Protein AF-A0A5D2FQT6-F1 (afdb_monomer)

Solvent-accessible surface area (backbone atoms only — not comparable to full-at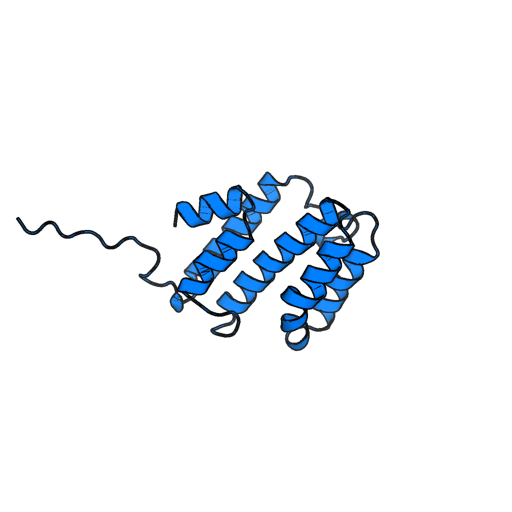om values): 7743 Å² total; per-residue (Å²): 88,67,70,58,53,53,30,48,68,72,63,40,53,68,58,47,50,56,61,48,55,77,59,48,52,54,84,76,40,74,43,40,36,51,50,52,49,52,49,48,47,53,54,30,53,54,25,51,74,68,70,35,56,70,58,23,50,51,38,43,63,74,63,48,49,79,50,32,85,81,38,54,67,62,42,48,58,60,56,53,42,74,77,42,95,50,53,47,76,41,81,92,38,49,81,68,75,50,72,67,59,50,32,52,54,49,48,55,52,47,51,51,38,47,73,70,27,75,73,46,59,88,66,56,59,78,80,79,80,78,81,86,127

Radius of gyration: 16.48 Å; Cα contacts (8 Å, |Δi|>4): 107; chains: 1; bounding box: 31×31×61 Å

pLDDT: mean 89.7, std 10.15, range [50.97, 98.06]

Mean predicted aligned error: 5.29 Å

Secondary structure (DSSP, 8-state):
-HHHHHHHHHT-HHHHHHHHHTT--TTS-HHHHHHHHHHHHHHHHHHHHTT-HHHHHHHIIIIIGGGGGT-HHHHHHHHHGGGSSSGGGSTTTTTTT-HHHHHHHHHHHHHHHHHH-GGGTTTSSPP------

Organism: Gossypium darwinii (NCBI:txid34276)

Structure (mmCIF, N/CA/C/O backbone):
data_AF-A0A5D2FQT6-F1
#
_entry.id   AF-A0A5D2FQT6-F1
#
loop_
_atom_site.group_PDB
_atom_site.id
_atom_site.type_symbol
_atom_site.label_atom_id
_atom_site.label_alt_id
_atom_site.label_comp_id
_atom_site.label_asym_id
_atom_site.label_entity_id
_atom_site.label_seq_id
_atom_site.pdbx_PDB_ins_code
_atom_site.Cartn_x
_atom_site.Cartn_y
_atom_site.Cartn_z
_atom_site.occupancy
_atom_site.B_iso_or_equiv
_atom_site.auth_seq_id
_atom_site.auth_comp_id
_atom_site.auth_asym_id
_atom_site.auth_atom_id
_atom_site.pdbx_PDB_model_num
ATOM 1 N N . MET A 1 1 ? 6.207 9.636 -16.674 1.00 78.94 1 MET A N 1
ATOM 2 C CA . MET A 1 1 ? 6.079 9.713 -15.194 1.00 78.94 1 MET A CA 1
ATOM 3 C C . MET A 1 1 ? 5.061 10.718 -14.661 1.00 78.94 1 MET A C 1
ATOM 5 O O . MET A 1 1 ? 4.394 10.353 -13.710 1.00 78.94 1 MET A O 1
ATOM 9 N N . LYS A 1 2 ? 4.881 11.921 -15.231 1.00 85.06 2 LYS A N 1
ATOM 10 C CA . LYS A 1 2 ? 3.972 12.955 -14.679 1.00 85.06 2 LYS A CA 1
ATOM 11 C C . LYS A 1 2 ? 2.578 12.441 -14.265 1.00 85.06 2 LYS A C 1
ATOM 13 O O . LYS A 1 2 ? 2.182 12.639 -13.129 1.00 85.06 2 LYS A O 1
ATOM 18 N N . HIS A 1 3 ? 1.906 11.680 -15.136 1.00 86.12 3 HIS A N 1
ATOM 19 C CA . HIS A 1 3 ? 0.599 11.085 -14.828 1.00 86.12 3 HIS A CA 1
ATOM 20 C C . HIS A 1 3 ? 0.605 10.240 -13.541 1.00 86.12 3 HIS A C 1
ATOM 22 O O . HIS A 1 3 ? -0.271 10.396 -12.700 1.00 86.12 3 HIS A O 1
ATOM 28 N N . PHE A 1 4 ? 1.612 9.382 -13.354 1.00 89.25 4 PHE A N 1
ATOM 29 C CA . PHE A 1 4 ? 1.760 8.582 -12.137 1.00 89.25 4 PHE A CA 1
ATOM 30 C C . PHE A 1 4 ? 1.907 9.465 -10.889 1.00 89.25 4 PHE A C 1
ATOM 32 O O . PHE A 1 4 ? 1.271 9.201 -9.871 1.00 89.25 4 PHE A O 1
ATOM 39 N N . GLU A 1 5 ? 2.713 10.527 -10.975 1.00 91.62 5 GLU A N 1
ATOM 40 C CA . GLU A 1 5 ? 2.907 11.466 -9.866 1.00 91.62 5 GLU A CA 1
ATOM 41 C C . GLU A 1 5 ? 1.591 12.167 -9.504 1.00 91.62 5 GLU A C 1
ATOM 43 O O . GLU A 1 5 ? 1.233 12.215 -8.327 1.00 91.62 5 GLU A O 1
ATOM 48 N N . ASP A 1 6 ? 0.827 12.609 -10.507 1.00 92.75 6 ASP A N 1
ATOM 49 C CA . ASP A 1 6 ? -0.479 13.247 -10.321 1.00 92.75 6 ASP A CA 1
ATOM 50 C C . ASP A 1 6 ? -1.479 12.301 -9.625 1.00 92.75 6 ASP A C 1
ATOM 52 O O . ASP A 1 6 ? -2.154 12.704 -8.676 1.00 92.75 6 ASP A O 1
ATOM 56 N N . GLN A 1 7 ? -1.529 11.019 -10.015 1.00 93.25 7 GLN A N 1
ATOM 57 C CA . GLN A 1 7 ? -2.411 10.024 -9.380 1.00 93.25 7 GLN A CA 1
ATOM 58 C C . GLN A 1 7 ? -2.020 9.730 -7.920 1.00 93.25 7 GLN A C 1
ATOM 60 O O . GLN A 1 7 ? -2.888 9.632 -7.044 1.00 93.25 7 GLN A O 1
ATOM 65 N N . VAL A 1 8 ? -0.718 9.638 -7.620 1.00 92.56 8 VAL A N 1
ATOM 66 C CA . VAL A 1 8 ? -0.223 9.473 -6.238 1.00 92.56 8 VAL A CA 1
ATOM 67 C C . VAL A 1 8 ? -0.587 10.693 -5.387 1.00 92.56 8 VAL A C 1
ATOM 69 O O . VAL A 1 8 ? -1.067 10.546 -4.259 1.00 92.56 8 VAL A O 1
ATOM 72 N N . GLN A 1 9 ? -0.424 11.899 -5.932 1.00 91.38 9 GLN A N 1
ATOM 73 C CA . GLN A 1 9 ? -0.767 13.149 -5.252 1.00 91.38 9 GLN A CA 1
ATOM 74 C C . GLN A 1 9 ? -2.274 13.326 -5.056 1.00 91.38 9 GLN A C 1
ATOM 76 O O . GLN A 1 9 ? -2.693 13.869 -4.030 1.00 91.38 9 GLN A O 1
ATOM 81 N N . ALA A 1 10 ? -3.102 12.817 -5.968 1.00 91.75 10 ALA A N 1
ATOM 82 C CA . ALA A 1 10 ? -4.554 12.750 -5.802 1.00 91.75 10 ALA A CA 1
ATOM 83 C C . ALA A 1 10 ? -4.971 11.695 -4.753 1.00 91.75 10 ALA A C 1
ATOM 85 O O . ALA A 1 10 ? -5.968 11.862 -4.039 1.00 91.75 10 ALA A O 1
ATOM 86 N N . GLY A 1 11 ? -4.146 10.663 -4.548 1.00 90.69 11 GLY A N 1
ATOM 87 C CA . GLY A 1 11 ? -4.436 9.530 -3.668 1.00 90.69 11 GLY A CA 1
ATOM 88 C C . GLY A 1 11 ? -5.388 8.515 -4.304 1.00 90.69 11 GLY A C 1
ATOM 89 O O . GLY A 1 11 ? -6.168 7.878 -3.575 1.00 90.69 11 GLY A O 1
ATOM 90 N N . GLU A 1 12 ? -5.317 8.393 -5.633 1.00 93.44 12 GLU A N 1
ATOM 91 C CA . GLU A 1 12 ? -6.051 7.446 -6.479 1.00 93.44 12 GLU A CA 1
ATOM 92 C C . GLU A 1 12 ? -5.288 6.119 -6.581 1.00 93.44 12 GLU A C 1
ATOM 94 O O . GLU A 1 12 ? -4.795 5.705 -7.627 1.00 93.44 12 GLU A O 1
ATOM 99 N N . TRP A 1 13 ? -5.149 5.443 -5.437 1.00 92.88 13 TRP A N 1
ATOM 100 C CA . TRP A 1 13 ? -4.300 4.254 -5.288 1.00 92.88 13 TRP A CA 1
ATOM 101 C C . TRP A 1 13 ? -4.676 3.083 -6.201 1.00 92.88 13 TRP A C 1
ATOM 103 O O . TRP A 1 13 ? -3.805 2.286 -6.549 1.00 92.88 13 TRP A O 1
ATOM 113 N N . ASP A 1 14 ? -5.947 2.973 -6.590 1.00 92.38 14 ASP A N 1
ATOM 114 C CA . ASP A 1 14 ? -6.398 1.943 -7.526 1.00 92.38 14 ASP A CA 1
ATOM 115 C C . ASP A 1 14 ? -5.880 2.209 -8.947 1.00 92.38 14 ASP A C 1
ATOM 117 O O . ASP A 1 14 ? -5.393 1.281 -9.595 1.00 92.38 14 ASP A O 1
ATOM 121 N N . GLU A 1 15 ? -5.866 3.470 -9.390 1.00 93.38 15 GLU A N 1
ATOM 122 C CA . GLU A 1 15 ? -5.284 3.849 -10.682 1.00 93.38 15 GLU A CA 1
ATOM 123 C C . GLU A 1 15 ? -3.760 3.717 -10.666 1.00 93.38 15 GLU A C 1
ATOM 125 O O . GLU A 1 15 ? -3.178 3.153 -11.589 1.00 93.38 15 GLU A O 1
ATOM 130 N N . VAL A 1 16 ? -3.109 4.141 -9.576 1.00 93.50 16 VAL A N 1
ATOM 131 C CA . VAL A 1 16 ? -1.660 3.962 -9.384 1.00 93.50 16 VAL A CA 1
ATOM 132 C C . VAL A 1 16 ? -1.280 2.481 -9.491 1.00 93.50 16 VAL A C 1
ATOM 134 O O . VAL A 1 16 ? -0.342 2.129 -10.209 1.00 93.50 16 VAL A O 1
ATOM 137 N N . LYS A 1 17 ? -2.026 1.596 -8.814 1.00 93.56 17 LYS A N 1
ATOM 138 C CA . LYS A 1 17 ? -1.833 0.140 -8.894 1.00 93.56 17 LYS A CA 1
ATOM 139 C C . LYS A 1 17 ? -2.038 -0.359 -10.327 1.00 93.56 17 LYS A C 1
ATOM 141 O O . LYS A 1 17 ? -1.189 -1.096 -10.821 1.00 93.56 17 LYS A O 1
ATOM 146 N N . ARG A 1 18 ? -3.128 0.047 -10.991 1.00 93.00 18 ARG A N 1
ATOM 147 C CA . ARG A 1 18 ? -3.455 -0.364 -12.366 1.00 93.00 18 ARG A CA 1
ATOM 148 C C . ARG A 1 18 ? -2.363 0.032 -13.356 1.00 93.00 18 ARG A C 1
ATOM 150 O O . ARG A 1 18 ? -1.926 -0.811 -14.134 1.00 93.00 18 ARG A O 1
ATOM 157 N N . TYR A 1 19 ? -1.889 1.273 -13.280 1.00 91.69 19 TYR A N 1
ATOM 158 C CA . TYR A 1 19 ? -0.805 1.783 -14.114 1.00 91.69 19 TYR A CA 1
ATOM 159 C C . TYR A 1 19 ? 0.470 0.945 -13.947 1.00 91.69 19 TYR A C 1
ATOM 161 O O . TYR A 1 19 ? 1.055 0.501 -14.932 1.00 91.69 19 TYR A O 1
ATOM 169 N N . LEU A 1 20 ? 0.879 0.665 -12.704 1.00 92.25 20 LEU A N 1
ATOM 170 C CA . LEU A 1 20 ? 2.096 -0.106 -12.425 1.00 92.25 20 LEU A CA 1
ATOM 171 C C . LEU A 1 20 ? 1.997 -1.582 -12.837 1.00 92.25 20 LEU A C 1
ATOM 173 O O . LEU A 1 20 ? 3.003 -2.153 -13.257 1.00 92.25 20 LEU A O 1
ATOM 177 N N . CYS A 1 21 ? 0.803 -2.184 -12.784 1.00 91.88 21 CYS A N 1
ATOM 178 C CA . CYS A 1 21 ? 0.572 -3.550 -13.267 1.00 91.88 21 CYS A CA 1
ATOM 179 C C . CYS A 1 21 ? 0.866 -3.729 -14.766 1.00 91.88 21 CYS A C 1
ATOM 181 O O . CYS A 1 21 ? 1.104 -4.854 -15.196 1.00 91.88 21 CYS A O 1
ATOM 183 N N . GLY A 1 22 ? 0.889 -2.649 -15.556 1.00 91.19 22 GLY A N 1
ATOM 184 C CA . GLY A 1 22 ? 1.315 -2.700 -16.958 1.00 91.19 22 GLY A CA 1
ATOM 185 C C . GLY A 1 22 ? 2.817 -2.952 -17.148 1.00 91.19 22 GLY A C 1
ATOM 186 O O . GLY A 1 22 ? 3.239 -3.328 -18.238 1.00 91.19 22 GLY A O 1
ATOM 187 N N . PHE A 1 23 ? 3.629 -2.763 -16.102 1.00 91.12 23 PHE A N 1
ATOM 188 C CA . PHE A 1 23 ? 5.090 -2.865 -16.174 1.00 91.12 23 PHE A CA 1
ATOM 189 C C . PHE A 1 23 ? 5.656 -4.031 -15.363 1.00 91.12 23 PHE A C 1
ATOM 191 O O . PHE A 1 23 ? 6.710 -4.556 -15.723 1.00 91.12 23 PHE A O 1
ATOM 198 N N . THR A 1 24 ? 5.000 -4.393 -14.257 1.00 94.56 24 THR A N 1
ATOM 199 C CA . THR A 1 24 ? 5.489 -5.399 -13.309 1.00 94.56 24 THR A CA 1
ATOM 200 C C . THR A 1 24 ? 4.353 -6.033 -12.498 1.00 94.56 24 THR A C 1
ATOM 202 O O . THR A 1 24 ? 3.316 -5.407 -12.255 1.00 94.56 24 THR A O 1
ATOM 205 N N . LYS A 1 25 ? 4.558 -7.265 -12.037 1.00 95.06 25 LYS A N 1
ATOM 206 C CA . LYS A 1 25 ? 3.708 -7.996 -11.084 1.00 95.06 25 LYS A CA 1
ATOM 207 C C . LYS A 1 25 ? 4.281 -7.911 -9.671 1.00 95.06 25 LYS A C 1
ATOM 209 O O . LYS A 1 25 ? 5.401 -7.453 -9.461 1.00 95.06 25 LYS A O 1
ATOM 214 N N . VAL A 1 26 ? 3.498 -8.325 -8.673 1.00 93.50 26 VAL A N 1
ATOM 215 C CA . VAL A 1 26 ? 3.902 -8.201 -7.261 1.00 93.50 26 VAL A CA 1
ATOM 216 C C . VAL A 1 26 ? 5.148 -9.029 -6.972 1.00 93.50 26 VAL A C 1
ATOM 218 O O . VAL A 1 26 ? 6.039 -8.560 -6.281 1.00 93.50 26 VAL A O 1
ATOM 221 N N . GLU A 1 27 ? 5.213 -10.222 -7.537 1.00 92.88 27 GLU A N 1
ATOM 222 C CA . GLU A 1 27 ? 6.221 -11.248 -7.298 1.00 92.88 27 GLU A CA 1
ATOM 223 C C . GLU A 1 27 ? 7.456 -11.151 -8.206 1.00 92.88 27 GLU A C 1
ATOM 225 O O . GLU A 1 27 ? 8.410 -11.896 -8.003 1.00 92.88 27 GLU A O 1
ATOM 230 N N . ASP A 1 28 ? 7.475 -10.229 -9.174 1.00 94.75 28 ASP A N 1
ATOM 231 C CA . ASP A 1 28 ? 8.530 -10.183 -10.193 1.00 94.75 28 ASP A CA 1
ATOM 232 C C . ASP A 1 28 ? 9.921 -9.879 -9.609 1.00 94.75 28 ASP A C 1
ATOM 234 O O . ASP A 1 28 ? 10.926 -10.385 -10.103 1.00 94.75 28 ASP A O 1
ATOM 238 N N . ASN A 1 29 ? 10.005 -9.015 -8.589 1.00 93.81 29 ASN A N 1
ATOM 239 C CA . ASN A 1 29 ? 11.249 -8.721 -7.868 1.00 93.81 29 ASN A CA 1
ATOM 240 C C . ASN A 1 29 ? 10.980 -7.974 -6.544 1.00 93.81 29 ASN A C 1
ATOM 242 O O . ASN A 1 29 ? 9.897 -7.409 -6.371 1.00 93.81 29 ASN A O 1
ATOM 246 N N . PRO A 1 30 ? 11.968 -7.885 -5.627 1.00 94.00 30 PRO A N 1
ATOM 247 C CA . PRO A 1 30 ? 11.784 -7.236 -4.327 1.00 94.00 30 PRO A CA 1
ATOM 248 C C . PRO A 1 30 ? 11.325 -5.771 -4.391 1.00 94.00 30 PRO A C 1
ATOM 250 O O . PRO A 1 30 ? 10.538 -5.342 -3.543 1.00 94.00 30 PRO A O 1
ATOM 253 N N . CYS A 1 31 ? 11.770 -4.998 -5.391 1.00 94.06 31 CYS A N 1
ATOM 254 C CA . CYS A 1 31 ? 11.307 -3.621 -5.574 1.00 94.06 31 CYS A CA 1
ATOM 255 C C . CYS A 1 31 ? 9.818 -3.598 -5.939 1.00 94.06 31 CYS A C 1
ATOM 257 O O . CYS A 1 31 ? 9.066 -2.832 -5.341 1.00 94.06 31 CYS A O 1
ATOM 259 N N . SER A 1 32 ? 9.374 -4.457 -6.861 1.00 94.75 32 SER A N 1
ATOM 260 C CA . SER A 1 32 ? 7.957 -4.611 -7.221 1.00 94.75 32 SER A CA 1
ATOM 261 C C . SER A 1 32 ? 7.111 -5.016 -6.015 1.00 94.75 32 SER A C 1
ATOM 263 O O . SER A 1 32 ? 6.107 -4.358 -5.728 1.00 94.75 32 SER A O 1
ATOM 265 N N .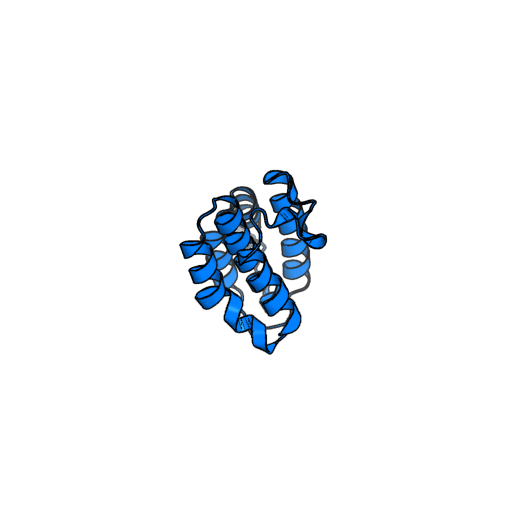 THR A 1 33 ? 7.556 -6.017 -5.248 1.00 95.06 33 THR A N 1
ATOM 266 C CA . THR A 1 33 ? 6.889 -6.451 -4.013 1.00 95.06 33 THR A CA 1
ATOM 267 C C . THR A 1 33 ? 6.685 -5.272 -3.068 1.00 95.06 33 THR A C 1
ATOM 269 O O . THR A 1 33 ? 5.573 -5.047 -2.583 1.00 95.06 33 THR A O 1
ATOM 272 N N . LYS A 1 34 ? 7.742 -4.480 -2.843 1.00 95.12 34 LYS A N 1
ATOM 273 C CA . LYS A 1 34 ? 7.690 -3.332 -1.937 1.00 95.12 34 LYS A CA 1
ATOM 274 C C . LYS A 1 34 ? 6.801 -2.200 -2.464 1.00 95.12 34 LYS A C 1
ATOM 276 O O . LYS A 1 34 ? 6.018 -1.654 -1.693 1.00 95.12 34 LYS A O 1
ATOM 281 N N . ILE A 1 35 ? 6.838 -1.903 -3.764 1.00 95.31 35 ILE A N 1
ATOM 282 C CA . ILE A 1 35 ? 5.955 -0.911 -4.405 1.00 95.31 35 ILE A CA 1
ATOM 283 C C . ILE A 1 35 ? 4.481 -1.247 -4.144 1.00 95.31 35 ILE A C 1
ATOM 285 O O . ILE A 1 35 ? 3.721 -0.407 -3.655 1.00 95.31 35 ILE A O 1
ATOM 289 N N . PHE A 1 36 ? 4.061 -2.481 -4.444 1.00 96.31 36 PHE A N 1
ATOM 290 C CA . PHE A 1 36 ? 2.661 -2.873 -4.277 1.00 96.31 36 PHE A CA 1
ATOM 291 C C . PHE A 1 36 ? 2.248 -2.975 -2.813 1.00 96.31 36 PHE A C 1
ATOM 293 O O . PHE A 1 36 ? 1.101 -2.654 -2.491 1.00 96.31 36 PHE A O 1
ATOM 300 N N . PHE A 1 37 ? 3.158 -3.400 -1.938 1.00 95.75 37 PHE A N 1
ATOM 301 C CA . PHE A 1 37 ? 2.921 -3.400 -0.502 1.00 95.75 37 PHE A CA 1
ATOM 302 C C . PHE A 1 37 ? 2.601 -1.991 0.007 1.00 95.75 37 PHE A C 1
ATOM 304 O O . PHE A 1 37 ? 1.543 -1.787 0.606 1.00 95.75 37 PHE A O 1
ATOM 311 N N . GLU A 1 38 ? 3.452 -1.007 -0.295 1.00 94.81 38 GLU A N 1
ATOM 312 C CA . GLU A 1 38 ? 3.258 0.360 0.189 1.00 94.81 38 GLU A CA 1
ATOM 313 C C . GLU A 1 38 ? 1.958 0.975 -0.363 1.00 94.81 38 GLU A C 1
ATOM 315 O O . GLU A 1 38 ? 1.196 1.589 0.385 1.00 94.81 38 GLU A O 1
ATOM 320 N N . ILE A 1 39 ? 1.619 0.762 -1.642 1.00 95.50 39 ILE A N 1
ATOM 321 C CA . ILE A 1 39 ? 0.360 1.277 -2.227 1.00 95.50 39 ILE A CA 1
ATOM 322 C C . ILE A 1 39 ? -0.866 0.696 -1.510 1.00 95.50 39 ILE A C 1
ATOM 324 O O . ILE A 1 39 ? -1.796 1.424 -1.143 1.00 95.50 39 ILE A O 1
ATOM 328 N N . ARG A 1 40 ? -0.877 -0.620 -1.273 1.00 96.69 40 ARG A N 1
ATOM 329 C CA . ARG A 1 40 ? -1.982 -1.301 -0.578 1.00 96.69 40 ARG A CA 1
ATOM 330 C C . ARG A 1 40 ? -2.068 -0.863 0.886 1.00 96.69 40 ARG A C 1
ATOM 332 O O . ARG A 1 40 ? -3.171 -0.663 1.397 1.00 96.69 40 ARG A O 1
ATOM 339 N N . LYS A 1 41 ? -0.925 -0.620 1.533 1.00 95.25 41 LYS A N 1
ATOM 340 C CA . LYS A 1 41 ? -0.844 -0.056 2.886 1.00 95.25 41 LYS A CA 1
ATOM 341 C C . LYS A 1 41 ? -1.439 1.351 2.945 1.00 95.25 41 LYS A C 1
ATOM 343 O O . LYS A 1 41 ? -2.239 1.619 3.835 1.00 95.25 41 LYS A O 1
ATOM 348 N N . GLN A 1 42 ? -1.158 2.229 1.980 1.00 94.00 42 GLN A N 1
ATOM 349 C CA . GLN A 1 42 ? -1.780 3.562 1.925 1.00 94.00 42 GLN A CA 1
ATOM 350 C C . GLN A 1 42 ? -3.305 3.492 1.765 1.00 94.00 42 GLN A C 1
ATOM 352 O O . GLN A 1 42 ? -4.039 4.248 2.410 1.00 94.00 42 GLN A O 1
ATOM 357 N N . LYS A 1 43 ? -3.810 2.555 0.952 1.00 94.50 43 LYS A N 1
ATOM 358 C CA . LYS A 1 43 ? -5.255 2.311 0.811 1.00 94.50 43 LYS A CA 1
ATOM 359 C C . LYS A 1 43 ? -5.883 1.866 2.139 1.00 94.50 43 LYS A C 1
ATOM 361 O O . LYS A 1 43 ? -6.925 2.394 2.528 1.00 94.50 43 LYS A O 1
ATOM 366 N N . TYR A 1 44 ? -5.219 0.961 2.855 1.00 96.44 44 TYR A N 1
ATOM 367 C CA . TYR A 1 44 ? -5.622 0.500 4.185 1.00 96.44 44 TYR A CA 1
ATOM 368 C C . TYR A 1 44 ? -5.632 1.633 5.225 1.00 96.44 44 TYR A C 1
ATOM 370 O O . TYR A 1 44 ? -6.647 1.854 5.884 1.00 96.44 44 TYR A O 1
ATOM 378 N N . LEU A 1 45 ? -4.560 2.429 5.313 1.00 94.00 45 LEU A N 1
ATOM 379 C CA . LEU A 1 45 ? -4.485 3.579 6.224 1.00 94.00 45 LEU A CA 1
ATOM 380 C C . LEU A 1 45 ? -5.541 4.649 5.896 1.00 94.00 45 LEU A C 1
ATOM 382 O O . LEU A 1 45 ? -6.099 5.265 6.803 1.00 94.00 45 LEU A O 1
ATOM 386 N N . LYS A 1 46 ? -5.874 4.852 4.612 1.00 92.44 46 LYS A N 1
ATOM 387 C CA . LYS A 1 46 ? -6.969 5.743 4.181 1.00 92.44 46 LYS A CA 1
ATOM 388 C C . LYS A 1 46 ? -8.331 5.247 4.684 1.00 92.44 46 LYS A C 1
ATOM 390 O O . LYS A 1 46 ? -9.141 6.083 5.083 1.00 92.44 46 LYS A O 1
ATOM 395 N N . ALA A 1 47 ? -8.575 3.934 4.691 1.00 95.12 47 ALA A N 1
ATOM 396 C CA . ALA A 1 47 ? -9.795 3.342 5.250 1.00 95.12 47 ALA A CA 1
ATOM 397 C C . ALA A 1 47 ? -9.852 3.502 6.778 1.00 95.12 47 ALA A C 1
ATOM 399 O O . ALA A 1 47 ? -10.843 4.017 7.296 1.00 95.12 47 ALA A O 1
ATOM 400 N N . LEU A 1 48 ? -8.754 3.203 7.486 1.00 94.75 48 LEU A N 1
ATOM 401 C CA . LEU A 1 48 ? -8.650 3.438 8.933 1.00 94.75 48 LEU A CA 1
ATOM 402 C C . LEU A 1 48 ? -8.878 4.911 9.299 1.00 94.75 48 LEU A C 1
ATOM 404 O O . LEU A 1 48 ? -9.625 5.210 10.225 1.00 94.75 48 LEU A O 1
ATOM 408 N N . ASN A 1 49 ? -8.300 5.850 8.542 1.00 92.06 49 ASN A N 1
ATOM 409 C CA . ASN A 1 49 ? -8.488 7.286 8.773 1.00 92.06 49 ASN A CA 1
ATOM 410 C C . ASN A 1 49 ? -9.935 7.750 8.545 1.00 92.06 49 ASN A C 1
ATOM 412 O O . ASN A 1 49 ? -10.332 8.785 9.070 1.00 92.06 49 ASN A O 1
ATOM 416 N N . ARG A 1 50 ? -10.705 7.043 7.712 1.00 92.94 50 ARG A N 1
ATOM 417 C CA . ARG A 1 50 ? -12.138 7.300 7.491 1.00 92.94 50 ARG A CA 1
ATOM 418 C C . ARG A 1 50 ? -13.026 6.576 8.507 1.00 92.94 50 ARG A C 1
ATOM 420 O O . ARG A 1 50 ? -14.238 6.665 8.388 1.00 92.94 50 ARG A O 1
ATOM 427 N N . GLN A 1 51 ? -12.423 5.864 9.464 1.00 93.81 51 GLN A N 1
ATOM 428 C CA . GLN A 1 51 ? -13.098 4.974 10.411 1.00 93.81 51 GLN A CA 1
ATOM 429 C C . GLN A 1 51 ? -13.919 3.861 9.734 1.00 93.81 51 GLN A C 1
ATOM 431 O O . GLN A 1 51 ? -14.749 3.214 10.365 1.00 93.81 51 GLN A O 1
ATOM 436 N N . ASP A 1 52 ? -13.632 3.570 8.463 1.00 96.69 52 ASP A N 1
ATOM 437 C CA . ASP A 1 52 ? -14.274 2.501 7.705 1.00 96.69 52 ASP A CA 1
ATOM 438 C C . ASP A 1 52 ? -13.546 1.176 7.975 1.00 96.69 52 ASP A C 1
ATOM 440 O O . ASP A 1 52 ? -12.674 0.726 7.221 1.00 96.69 52 ASP A O 1
ATOM 444 N N . ARG A 1 53 ? -13.863 0.577 9.128 1.00 95.50 53 ARG A N 1
ATOM 445 C CA . ARG A 1 53 ? -13.237 -0.668 9.601 1.00 95.50 53 ARG A CA 1
ATOM 446 C C . ARG A 1 53 ? -13.550 -1.847 8.686 1.00 95.50 53 ARG A C 1
ATOM 448 O O . ARG A 1 53 ? -12.665 -2.664 8.449 1.00 95.50 53 ARG A O 1
ATOM 455 N N . ALA A 1 54 ? -14.765 -1.915 8.142 1.00 97.50 54 ALA A N 1
ATOM 456 C CA . ALA A 1 54 ? -15.161 -2.972 7.216 1.00 97.50 54 ALA A CA 1
ATOM 457 C C . ALA A 1 54 ? -14.277 -2.950 5.962 1.00 97.50 54 ALA A C 1
ATOM 459 O O . ALA A 1 54 ? -13.699 -3.976 5.590 1.00 97.50 54 ALA A O 1
ATOM 460 N N . LYS A 1 55 ? -14.070 -1.766 5.371 1.00 97.50 55 LYS A N 1
ATOM 461 C CA . LYS A 1 55 ? -13.160 -1.611 4.234 1.00 97.50 55 LYS A CA 1
ATOM 462 C C . LYS A 1 55 ? -11.708 -1.887 4.605 1.00 97.50 55 LYS A C 1
ATOM 464 O O . LYS A 1 55 ? -10.985 -2.495 3.817 1.00 97.50 55 LYS A O 1
ATOM 469 N N . ALA A 1 56 ? -11.269 -1.468 5.791 1.00 97.75 56 ALA A N 1
ATOM 470 C CA . ALA A 1 56 ? -9.914 -1.735 6.264 1.00 97.75 56 ALA A CA 1
ATOM 471 C C . ALA A 1 56 ? -9.644 -3.246 6.402 1.00 97.75 56 ALA A C 1
ATOM 473 O O . ALA A 1 56 ? -8.616 -3.721 5.921 1.00 97.75 56 ALA A O 1
ATOM 474 N N . VAL A 1 57 ? -10.580 -4.011 6.976 1.00 98.06 57 VAL A N 1
ATOM 475 C CA . VAL A 1 57 ? -10.496 -5.481 7.064 1.00 98.06 57 VAL A CA 1
ATOM 476 C C . VAL A 1 57 ? -10.508 -6.115 5.676 1.00 98.06 57 VAL A C 1
ATOM 478 O O . VAL A 1 57 ? -9.695 -6.998 5.402 1.00 98.06 57 VAL A O 1
ATOM 481 N N . GLU A 1 58 ? -11.374 -5.645 4.773 1.00 98.06 58 GLU A N 1
ATOM 482 C CA . GLU A 1 58 ? -11.411 -6.134 3.393 1.00 98.06 58 GLU A CA 1
ATOM 483 C C . GLU A 1 58 ? -10.043 -5.975 2.707 1.00 98.06 58 GLU A C 1
ATOM 485 O O . GLU A 1 58 ? -9.524 -6.937 2.139 1.00 98.06 58 GLU A O 1
ATOM 490 N N . ILE A 1 59 ? -9.435 -4.787 2.794 1.00 97.88 59 ILE A N 1
ATOM 491 C CA . ILE A 1 59 ? -8.109 -4.510 2.221 1.00 97.88 59 ILE A CA 1
ATOM 492 C C . ILE A 1 59 ? -7.042 -5.367 2.911 1.00 97.88 59 ILE A C 1
ATOM 494 O O . ILE A 1 59 ? -6.188 -5.948 2.241 1.00 97.88 59 ILE A O 1
ATOM 498 N N . LEU A 1 60 ?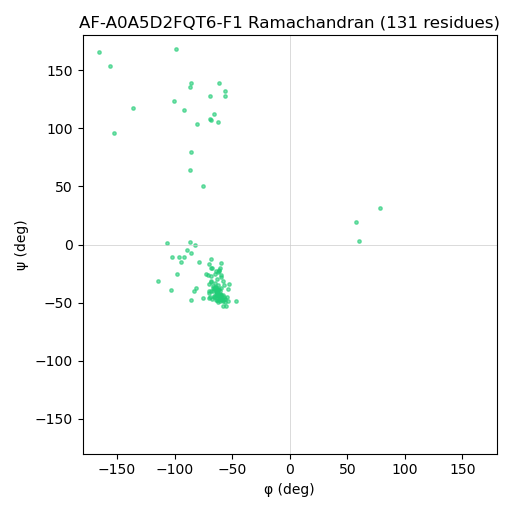 -7.087 -5.501 4.238 1.00 97.81 60 LEU A N 1
ATOM 499 C CA . LEU A 1 60 ? -6.125 -6.317 4.977 1.00 97.81 60 LEU A CA 1
ATOM 500 C C . LEU A 1 60 ? -6.125 -7.773 4.481 1.00 97.81 60 LEU A C 1
ATOM 502 O O . LEU A 1 60 ? -5.065 -8.336 4.205 1.00 97.81 60 LEU A O 1
ATOM 506 N N . VAL A 1 61 ? -7.310 -8.365 4.317 1.00 97.31 61 VAL A N 1
ATOM 507 C CA . VAL A 1 61 ? -7.466 -9.768 3.909 1.00 97.31 61 VAL A CA 1
ATOM 508 C C . VAL A 1 61 ? -7.185 -9.970 2.421 1.00 97.31 61 VAL A C 1
ATOM 510 O O . VAL A 1 61 ? -6.480 -10.917 2.070 1.00 97.31 61 VAL A O 1
ATOM 513 N N . LYS A 1 62 ? -7.723 -9.113 1.546 1.00 96.88 62 LYS A N 1
ATOM 514 C CA . LYS A 1 62 ? -7.628 -9.293 0.088 1.00 96.88 62 LYS A CA 1
ATOM 515 C C . LYS A 1 62 ? -6.313 -8.784 -0.494 1.00 96.88 62 LYS A C 1
ATOM 517 O O . LYS A 1 62 ? -5.757 -9.413 -1.387 1.00 96.88 62 LYS A O 1
ATOM 522 N N . ASP A 1 63 ? -5.819 -7.651 -0.002 1.00 95.81 63 ASP A N 1
ATOM 523 C CA . ASP A 1 63 ? -4.673 -6.964 -0.596 1.00 95.81 63 ASP A CA 1
ATOM 524 C C . ASP A 1 63 ? -3.377 -7.189 0.199 1.00 95.81 63 ASP A C 1
ATOM 526 O O . ASP A 1 63 ? -2.320 -7.351 -0.414 1.00 95.81 63 ASP A O 1
ATOM 530 N N . LEU A 1 64 ? -3.411 -7.213 1.535 1.00 96.88 64 LEU A N 1
ATOM 531 C CA . LEU A 1 64 ? -2.184 -7.245 2.351 1.00 96.88 64 LEU A CA 1
ATOM 532 C C . LEU A 1 64 ? -1.775 -8.645 2.835 1.00 96.88 64 LEU A C 1
ATOM 534 O O . LEU A 1 64 ? -0.587 -8.887 3.048 1.00 96.88 64 LEU A O 1
ATOM 538 N N . LYS A 1 65 ? -2.712 -9.590 2.963 1.00 96.50 65 LYS A N 1
ATOM 539 C CA . LYS A 1 65 ? -2.438 -10.947 3.476 1.00 96.50 65 LYS A CA 1
ATOM 540 C C . LYS A 1 65 ? -1.377 -11.707 2.677 1.00 96.50 65 LYS A C 1
ATOM 542 O O . LYS A 1 65 ? -0.632 -12.492 3.254 1.00 96.50 65 LYS A O 1
ATOM 547 N N . VAL A 1 66 ? -1.270 -11.450 1.373 1.00 94.44 66 VAL A N 1
ATOM 548 C CA . VAL A 1 66 ? -0.260 -12.080 0.505 1.00 94.44 66 VAL A CA 1
ATOM 549 C C . VAL A 1 66 ? 1.181 -11.799 0.959 1.00 94.44 66 VAL A C 1
ATOM 551 O O . VAL A 1 66 ? 2.059 -12.622 0.732 1.00 94.44 66 VAL A O 1
ATOM 554 N N . PHE A 1 67 ? 1.430 -10.688 1.662 1.00 93.75 67 PHE A N 1
ATOM 555 C CA . PHE A 1 67 ? 2.763 -10.330 2.161 1.00 93.75 67 PHE A CA 1
ATOM 556 C C . PHE A 1 67 ? 3.097 -10.966 3.520 1.00 93.75 67 PHE A C 1
ATOM 558 O O . PHE A 1 67 ? 4.238 -10.883 3.972 1.00 93.75 67 PHE A O 1
ATOM 565 N N . ALA A 1 68 ? 2.135 -11.625 4.176 1.00 94.06 68 ALA A N 1
ATOM 566 C CA . ALA A 1 68 ? 2.334 -12.215 5.498 1.00 94.06 68 ALA A CA 1
ATOM 567 C C . ALA A 1 68 ? 3.396 -13.328 5.507 1.00 94.06 68 ALA A C 1
ATOM 569 O O . ALA A 1 68 ? 4.073 -13.517 6.514 1.00 94.06 68 ALA A O 1
ATOM 570 N N . SER A 1 69 ? 3.570 -14.053 4.396 1.00 92.25 69 SER A N 1
ATOM 571 C CA . SER A 1 69 ? 4.618 -15.074 4.261 1.00 92.25 69 SER A CA 1
ATOM 572 C C . SER A 1 69 ? 6.029 -14.481 4.216 1.00 92.25 69 SER A C 1
ATOM 574 O O . SER A 1 69 ? 6.970 -15.151 4.630 1.00 92.25 69 SER A O 1
ATOM 576 N N . LEU A 1 70 ? 6.172 -13.232 3.761 1.00 91.25 70 LEU A N 1
ATOM 577 C CA . LEU A 1 70 ? 7.458 -12.540 3.653 1.00 91.25 70 LEU A CA 1
ATOM 578 C C . LEU A 1 70 ? 7.899 -11.947 4.991 1.00 91.25 70 LEU A C 1
ATOM 580 O O . LEU A 1 70 ? 9.083 -11.955 5.312 1.00 91.25 70 LEU A O 1
ATOM 584 N N . ASN A 1 71 ? 6.952 -11.421 5.773 1.00 92.00 71 ASN A N 1
ATOM 585 C CA . ASN A 1 71 ? 7.220 -10.914 7.114 1.00 92.00 71 ASN A CA 1
ATOM 586 C C . ASN A 1 71 ? 5.969 -11.011 7.999 1.00 92.00 71 ASN A C 1
ATOM 588 O O . ASN A 1 71 ? 5.102 -10.132 7.995 1.00 92.00 71 ASN A O 1
ATOM 592 N N . LYS A 1 72 ? 5.892 -12.096 8.777 1.00 94.19 72 LYS A N 1
ATOM 593 C CA . LYS A 1 72 ? 4.758 -12.374 9.668 1.00 94.19 72 LYS A CA 1
ATOM 594 C C . LYS A 1 72 ? 4.596 -11.314 10.756 1.00 94.19 72 LYS A C 1
ATOM 596 O O . LYS A 1 72 ? 3.465 -10.939 11.054 1.00 94.19 72 LYS A O 1
ATOM 601 N N . GLU A 1 73 ? 5.701 -10.822 11.318 1.00 94.62 73 GLU A N 1
ATOM 602 C CA . GLU A 1 73 ? 5.647 -9.837 12.402 1.00 94.62 73 GLU A CA 1
ATOM 603 C C . GLU A 1 73 ? 5.146 -8.488 11.886 1.00 94.62 73 GLU A C 1
ATOM 605 O O . GLU A 1 73 ? 4.202 -7.933 12.436 1.00 94.62 73 GLU A O 1
ATOM 610 N N . HIS A 1 74 ? 5.654 -8.023 10.743 1.00 92.75 74 HIS A N 1
ATOM 611 C CA . HIS A 1 74 ? 5.161 -6.791 10.124 1.00 92.75 74 HIS A CA 1
ATOM 612 C C . HIS A 1 74 ? 3.667 -6.889 9.772 1.00 92.75 74 HIS A C 1
ATOM 614 O O . HIS A 1 74 ? 2.903 -5.942 9.961 1.00 92.75 74 HIS A O 1
ATOM 620 N N . PHE A 1 75 ? 3.207 -8.043 9.276 1.00 95.25 75 PHE A N 1
ATOM 621 C CA . PHE A 1 75 ? 1.782 -8.238 9.000 1.00 95.25 75 PHE A CA 1
ATOM 622 C C . PHE A 1 75 ? 0.930 -8.204 10.280 1.00 95.25 75 PHE A C 1
ATOM 624 O O . PHE A 1 75 ? -0.172 -7.644 10.280 1.00 95.25 75 PHE A O 1
ATOM 631 N N . LYS A 1 76 ? 1.445 -8.748 11.387 1.00 96.00 76 LYS A N 1
ATOM 632 C CA . LYS A 1 76 ? 0.807 -8.675 12.705 1.00 96.00 76 LYS A CA 1
ATOM 633 C C . LYS A 1 76 ? 0.733 -7.233 13.211 1.00 96.00 76 LYS A C 1
ATOM 635 O O . LYS A 1 76 ? -0.345 -6.815 13.628 1.00 96.00 76 LYS A O 1
ATOM 640 N N . GLU A 1 77 ? 1.810 -6.457 13.092 1.00 95.44 77 GLU A N 1
ATOM 641 C CA . GLU A 1 77 ? 1.830 -5.027 13.437 1.00 95.44 77 GLU A CA 1
ATOM 642 C C . GLU A 1 77 ? 0.775 -4.239 12.645 1.00 95.44 77 GLU A C 1
ATOM 644 O O . GLU A 1 77 ? 0.012 -3.461 13.219 1.00 95.44 77 GLU A O 1
ATOM 649 N N . ILE A 1 78 ? 0.663 -4.477 11.332 1.00 95.56 78 ILE A N 1
ATOM 650 C CA . ILE A 1 78 ? -0.366 -3.842 10.491 1.00 95.56 78 ILE A CA 1
ATOM 651 C C . ILE A 1 78 ? -1.775 -4.243 10.932 1.00 95.56 78 ILE A C 1
ATOM 653 O O . ILE A 1 78 ? -2.672 -3.396 10.966 1.00 95.56 78 ILE A O 1
ATOM 657 N N . THR A 1 79 ? -1.977 -5.516 11.274 1.00 96.94 79 THR A N 1
ATOM 658 C CA . THR A 1 79 ? -3.267 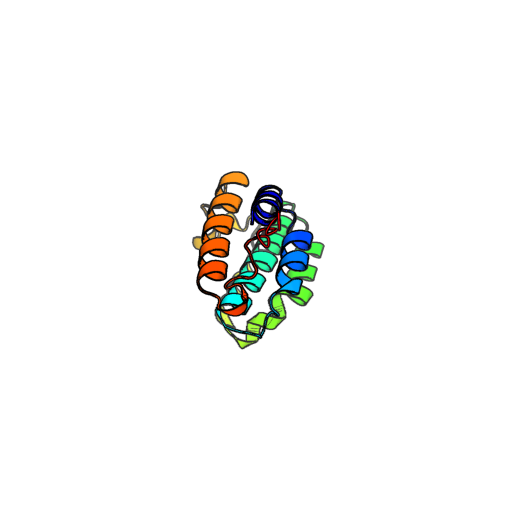-6.033 11.747 1.00 96.94 79 THR A CA 1
ATOM 659 C C . THR A 1 79 ? -3.674 -5.377 13.066 1.00 96.94 79 THR A C 1
ATOM 661 O O . THR A 1 79 ? -4.829 -4.989 13.222 1.00 96.94 79 THR A O 1
ATOM 664 N N . GLN A 1 80 ? -2.731 -5.169 13.989 1.00 96.88 80 GLN A N 1
ATOM 665 C CA . GLN A 1 80 ? -2.976 -4.495 15.270 1.00 96.88 80 GLN A CA 1
ATOM 666 C C . GLN A 1 80 ? -3.451 -3.044 15.106 1.00 96.88 80 GLN A C 1
ATOM 668 O O . GLN A 1 80 ? -4.132 -2.522 15.982 1.00 96.88 80 GLN A O 1
ATOM 673 N N . LEU A 1 81 ? -3.192 -2.388 13.969 1.00 96.88 81 LEU A N 1
ATOM 674 C CA . LEU A 1 81 ? -3.735 -1.047 13.715 1.00 96.88 81 LEU A CA 1
ATOM 675 C C . LEU A 1 81 ? -5.276 -1.024 13.700 1.00 96.88 81 LEU A C 1
ATOM 677 O O . LEU A 1 81 ? -5.865 0.022 13.974 1.00 96.88 81 LEU A O 1
ATOM 681 N N . LEU A 1 82 ? -5.938 -2.161 13.441 1.00 96.06 82 LEU A N 1
ATOM 682 C CA . LEU A 1 82 ? -7.398 -2.291 13.535 1.00 96.06 82 LEU A CA 1
ATOM 683 C C . LEU A 1 82 ? -7.933 -2.177 14.963 1.00 96.06 82 LEU A C 1
ATOM 685 O O . LEU A 1 82 ? -9.123 -1.908 15.111 1.00 96.06 82 LEU A O 1
ATOM 689 N N . THR A 1 83 ? -7.110 -2.382 15.990 1.00 95.38 83 THR A N 1
ATOM 690 C CA . THR A 1 83 ? -7.557 -2.323 17.391 1.00 95.38 83 THR A CA 1
ATOM 691 C C . THR A 1 83 ? -7.388 -0.933 17.999 1.00 95.38 83 THR A C 1
ATOM 693 O O . THR A 1 83 ? -7.884 -0.685 19.089 1.00 95.38 83 THR A O 1
ATOM 696 N N . LEU A 1 84 ? -6.677 -0.031 17.317 1.00 95.12 84 LEU A N 1
ATOM 697 C CA . LEU A 1 84 ? -6.456 1.342 17.766 1.00 95.12 84 LEU A CA 1
ATOM 698 C C . LEU A 1 84 ? -7.619 2.233 17.338 1.00 95.12 84 LEU A C 1
ATOM 700 O O . LEU A 1 84 ? -8.041 2.152 16.182 1.00 95.12 84 LEU A O 1
ATOM 704 N N . ASP A 1 85 ? -8.067 3.147 18.201 1.00 91.31 85 ASP A N 1
ATOM 705 C CA . ASP A 1 85 ? -9.036 4.195 17.837 1.00 91.31 85 ASP A CA 1
ATOM 706 C C . ASP A 1 85 ? -8.473 5.106 16.746 1.00 91.31 85 ASP A C 1
ATOM 708 O O . ASP A 1 85 ? -9.167 5.488 15.801 1.00 91.31 85 ASP A O 1
ATOM 712 N N . ASN A 1 86 ? -7.173 5.392 16.839 1.00 91.94 86 ASN A N 1
ATOM 713 C CA . ASN A 1 86 ? -6.426 6.144 15.850 1.00 91.94 86 ASN A CA 1
ATOM 714 C C . ASN A 1 86 ? -5.080 5.463 15.592 1.00 91.94 86 ASN A C 1
ATOM 716 O O . ASN A 1 86 ? -4.224 5.405 16.471 1.00 91.94 86 ASN A O 1
ATOM 720 N N . PHE A 1 87 ? -4.846 5.009 14.360 1.00 93.50 87 PHE A N 1
ATOM 721 C CA . PHE A 1 87 ? -3.601 4.326 13.991 1.00 93.50 87 PHE A CA 1
ATOM 722 C C . PHE A 1 87 ? -2.339 5.181 14.204 1.00 93.50 87 PHE A C 1
ATOM 724 O O . PHE A 1 87 ? -1.240 4.636 14.261 1.00 93.50 87 PHE A O 1
ATOM 731 N N . ARG A 1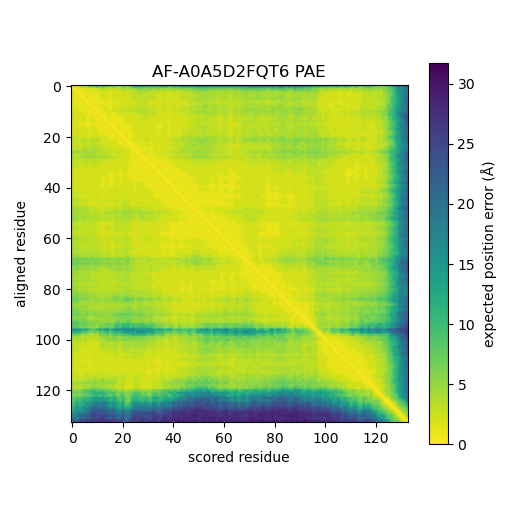 88 ? -2.470 6.506 14.366 1.00 92.25 88 ARG A N 1
ATOM 732 C CA . ARG A 1 88 ? -1.367 7.414 14.733 1.00 92.25 88 ARG A CA 1
ATOM 733 C C . ARG A 1 88 ? -0.848 7.207 16.160 1.00 92.25 88 ARG A C 1
ATOM 735 O O . ARG A 1 88 ? 0.218 7.716 16.483 1.00 92.25 88 ARG A O 1
ATOM 742 N N . GLN A 1 89 ? -1.563 6.457 17.001 1.00 92.75 89 GLN A N 1
ATOM 743 C CA . GLN A 1 89 ? -1.050 5.987 18.294 1.00 92.75 89 GLN A CA 1
ATOM 744 C C . GLN A 1 89 ? 0.138 5.026 18.111 1.00 92.75 89 GLN A C 1
ATOM 746 O O . GLN A 1 89 ? 0.975 4.894 19.001 1.00 92.75 89 GLN A O 1
ATOM 751 N N . ASN A 1 90 ? 0.264 4.389 16.941 1.00 92.50 90 ASN A N 1
ATOM 752 C CA . ASN A 1 90 ? 1.458 3.634 16.592 1.00 92.50 90 ASN A CA 1
ATOM 753 C C . ASN A 1 90 ? 2.650 4.586 16.368 1.00 92.50 90 ASN A C 1
ATOM 755 O O . ASN A 1 90 ? 2.585 5.505 15.548 1.00 92.50 90 ASN A O 1
ATOM 759 N N . LYS A 1 91 ? 3.778 4.324 17.044 1.00 90.25 91 LYS A N 1
ATOM 760 C CA . LYS A 1 91 ? 4.986 5.168 17.006 1.00 90.25 91 LYS A CA 1
ATOM 761 C C . LYS A 1 91 ? 5.498 5.436 15.584 1.00 90.25 91 LYS A C 1
ATOM 763 O O . LYS A 1 91 ? 5.902 6.565 15.300 1.00 90.25 91 LYS A O 1
ATOM 768 N N . GLN A 1 92 ? 5.440 4.446 14.690 1.00 88.12 92 GLN A N 1
ATOM 769 C CA . GLN A 1 92 ? 5.904 4.567 13.301 1.00 88.12 92 GLN A CA 1
ATOM 770 C C . GLN A 1 92 ? 4.969 5.436 12.443 1.00 88.12 92 GLN A C 1
ATOM 772 O O . GLN A 1 92 ? 5.407 6.030 11.461 1.00 88.12 92 GLN A O 1
ATOM 777 N N . LEU A 1 93 ? 3.690 5.538 12.819 1.00 89.56 93 LEU A N 1
ATOM 778 C CA . LEU A 1 93 ? 2.656 6.275 12.082 1.00 89.56 93 LEU A CA 1
ATOM 779 C C . LEU A 1 93 ? 2.249 7.593 12.758 1.00 89.56 93 LEU A C 1
ATOM 781 O O . LEU A 1 93 ? 1.409 8.319 12.229 1.00 89.56 93 LEU A O 1
ATOM 785 N N . SER A 1 94 ? 2.873 7.942 13.884 1.00 88.50 94 SER A N 1
ATOM 786 C CA . SER A 1 94 ? 2.619 9.180 14.636 1.00 88.50 94 SER A CA 1
ATOM 787 C C . SER A 1 94 ? 2.720 10.454 13.784 1.00 88.50 94 SER A C 1
ATOM 789 O O . SER A 1 94 ? 1.939 11.386 13.965 1.00 88.50 94 SER A O 1
ATOM 791 N N . LYS A 1 95 ? 3.623 10.477 12.793 1.00 83.12 95 LYS A N 1
ATOM 792 C CA . LYS A 1 95 ? 3.835 11.611 11.872 1.00 83.12 95 LYS A CA 1
ATOM 793 C C . LYS A 1 95 ? 2.850 11.675 10.700 1.00 83.12 95 LYS A C 1
ATOM 795 O O . LYS A 1 95 ? 2.933 12.590 9.886 1.00 83.12 95 LYS A O 1
ATOM 800 N N . TYR A 1 96 ? 1.915 10.733 10.592 1.00 80.88 96 TYR A N 1
ATOM 801 C CA . TYR A 1 96 ? 0.920 10.687 9.517 1.00 80.88 96 TYR A CA 1
ATOM 802 C C . TYR A 1 96 ? -0.193 11.738 9.733 1.00 80.88 96 TYR A C 1
ATOM 804 O O . TYR A 1 96 ? -1.373 11.410 9.745 1.00 80.88 96 TYR A O 1
ATOM 812 N N . SER A 1 97 ? 0.125 13.006 9.993 1.00 72.06 97 SER A N 1
ATOM 813 C CA . SER A 1 97 ? -0.871 14.045 10.314 1.00 72.06 97 SER A CA 1
ATOM 814 C C . SER A 1 97 ? -1.461 14.698 9.060 1.00 72.06 97 SER A C 1
ATOM 816 O O . SER A 1 97 ? -2.684 14.780 8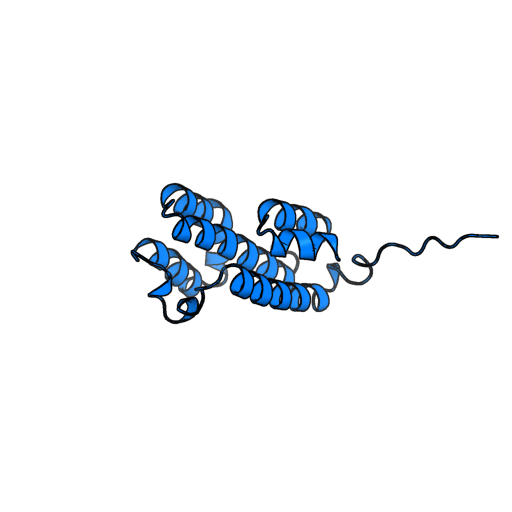.929 1.00 72.06 97 SER A O 1
ATOM 818 N N . ASP A 1 98 ? -0.605 15.089 8.116 1.00 79.88 98 ASP A N 1
ATOM 819 C CA . ASP A 1 98 ? -0.987 15.779 6.886 1.00 79.88 98 ASP A CA 1
ATOM 820 C C . ASP A 1 98 ? -1.028 14.824 5.680 1.00 79.88 98 ASP A C 1
ATOM 822 O O . ASP 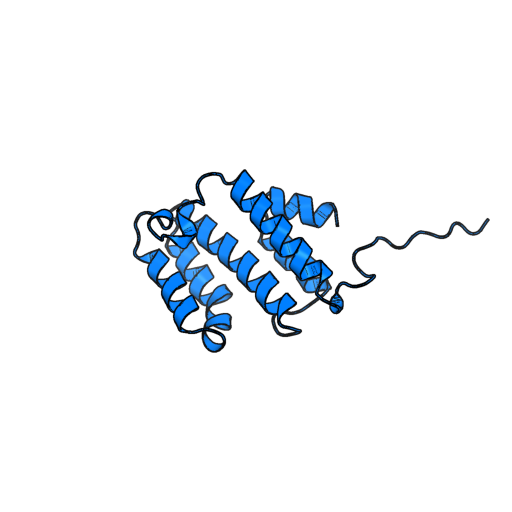A 1 98 ? -0.035 14.183 5.324 1.00 79.88 98 ASP A O 1
ATOM 826 N N . LYS A 1 99 ? -2.190 14.758 5.014 1.00 80.38 99 LYS A N 1
ATOM 827 C CA . LYS A 1 99 ? -2.406 13.906 3.831 1.00 80.38 99 LYS A CA 1
ATOM 828 C C . LYS A 1 99 ? -1.439 14.262 2.703 1.00 80.38 99 LYS A C 1
ATOM 830 O O . LYS A 1 99 ? -0.990 13.358 2.003 1.00 80.38 99 LYS A O 1
ATOM 835 N N . LYS A 1 100 ? -1.128 15.548 2.513 1.00 85.75 100 LYS A N 1
ATOM 836 C CA . LYS A 1 100 ? -0.241 16.008 1.436 1.00 85.75 100 LYS A CA 1
ATOM 837 C C . LYS A 1 100 ? 1.203 15.576 1.702 1.00 85.75 100 LYS A C 1
ATOM 839 O O . LYS A 1 100 ? 1.838 14.989 0.833 1.00 85.75 100 LYS A O 1
ATOM 844 N N . SER A 1 101 ? 1.684 15.766 2.924 1.00 85.31 101 SER A N 1
ATOM 845 C CA . SER A 1 101 ? 3.015 15.343 3.366 1.00 85.31 101 SER A CA 1
ATOM 846 C C . SER A 1 101 ? 3.182 13.825 3.297 1.00 85.31 101 SER A C 1
ATOM 848 O O . SER A 1 101 ? 4.187 13.350 2.774 1.00 85.31 101 SER A O 1
ATOM 850 N N . ALA A 1 102 ? 2.178 13.053 3.730 1.00 85.88 102 ALA A N 1
ATOM 851 C CA . ALA A 1 102 ? 2.188 11.595 3.600 1.00 85.88 102 ALA A CA 1
ATOM 852 C C . ALA A 1 102 ? 2.284 11.143 2.131 1.00 85.88 102 ALA A C 1
ATOM 854 O O . ALA A 1 102 ? 3.080 10.263 1.808 1.00 85.88 102 ALA A O 1
ATOM 855 N N . ARG A 1 103 ? 1.529 11.781 1.225 1.00 90.19 103 ARG A N 1
ATOM 856 C CA . ARG A 1 103 ? 1.592 11.502 -0.221 1.00 90.19 103 ARG A CA 1
ATOM 857 C C . ARG A 1 103 ? 2.932 11.897 -0.839 1.00 90.19 103 ARG A C 1
ATOM 859 O O . ARG A 1 103 ? 3.435 11.157 -1.674 1.00 90.19 103 ARG A O 1
ATOM 866 N N . ASN A 1 104 ? 3.540 13.002 -0.406 1.00 90.25 104 ASN A N 1
ATOM 867 C CA . ASN A 1 104 ? 4.870 13.417 -0.862 1.00 90.25 104 ASN A CA 1
ATOM 868 C C . ASN A 1 104 ? 5.954 12.413 -0.461 1.00 90.25 104 ASN A C 1
ATOM 870 O O . ASN A 1 104 ? 6.752 12.013 -1.305 1.00 90.25 104 ASN A O 1
ATOM 874 N N . ILE A 1 105 ? 5.963 11.981 0.803 1.00 90.06 105 ILE A N 1
ATOM 875 C CA . ILE A 1 105 ? 6.909 10.968 1.294 1.00 90.06 105 ILE A CA 1
ATOM 876 C C . ILE A 1 105 ? 6.741 9.676 0.493 1.00 90.06 105 ILE A C 1
ATOM 878 O O . ILE A 1 105 ? 7.714 9.129 -0.024 1.00 90.06 105 ILE A O 1
ATOM 882 N N . MET A 1 106 ? 5.491 9.246 0.318 1.00 91.69 106 MET A N 1
ATOM 883 C CA . MET A 1 106 ? 5.155 8.068 -0.469 1.00 91.69 106 MET A CA 1
ATOM 884 C C . MET A 1 106 ? 5.621 8.190 -1.926 1.00 91.69 106 MET A C 1
ATOM 886 O O . MET A 1 106 ? 6.177 7.247 -2.480 1.00 91.69 106 MET A O 1
ATOM 890 N N . LEU A 1 107 ? 5.428 9.351 -2.559 1.00 93.00 107 LEU A N 1
ATOM 891 C CA . LEU A 1 107 ? 5.863 9.587 -3.934 1.00 93.00 107 LEU A CA 1
ATOM 892 C C . LEU A 1 107 ? 7.385 9.476 -4.076 1.00 93.00 107 LEU A C 1
ATOM 894 O O . LEU A 1 107 ? 7.863 8.876 -5.038 1.00 93.00 107 LEU A O 1
ATOM 898 N N . VAL A 1 108 ? 8.144 10.029 -3.126 1.00 93.19 108 VAL A N 1
ATOM 899 C CA . VAL A 1 108 ? 9.610 9.924 -3.115 1.00 93.19 108 VAL A CA 1
ATOM 900 C C . VAL A 1 108 ? 10.041 8.463 -2.995 1.00 93.19 108 VAL A C 1
ATOM 902 O O . VAL A 1 108 ? 10.850 8.006 -3.802 1.00 93.19 108 VAL A O 1
ATOM 905 N N . GLU A 1 109 ? 9.462 7.705 -2.059 1.00 93.00 109 GLU A N 1
ATOM 906 C CA . GLU A 1 109 ? 9.763 6.277 -1.897 1.00 93.00 109 GLU A CA 1
ATOM 907 C C . GLU A 1 109 ? 9.430 5.468 -3.156 1.00 93.00 109 GLU A C 1
ATOM 909 O O . GLU A 1 109 ? 10.271 4.716 -3.652 1.00 93.00 109 GLU A O 1
ATOM 914 N N . LEU A 1 110 ? 8.248 5.677 -3.739 1.00 93.69 110 LEU A N 1
ATOM 915 C CA .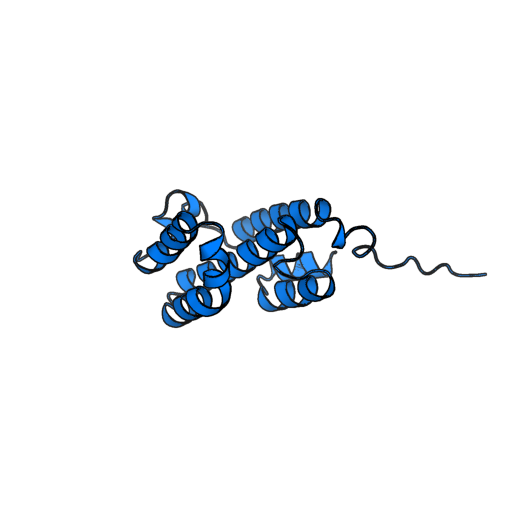 LEU A 1 110 ? 7.849 5.001 -4.971 1.00 93.69 110 LEU A CA 1
ATOM 916 C C . LEU A 1 110 ? 8.785 5.326 -6.139 1.00 93.69 110 LEU A C 1
ATOM 918 O O . LEU A 1 110 ? 9.165 4.417 -6.874 1.00 93.69 110 LEU A O 1
ATOM 922 N N . LYS A 1 111 ? 9.202 6.586 -6.310 1.00 92.81 111 LYS A N 1
ATOM 923 C CA . LYS A 1 111 ? 10.153 6.970 -7.369 1.00 92.81 111 LYS A CA 1
ATOM 924 C C . LYS A 1 111 ? 11.513 6.304 -7.184 1.00 92.81 111 LYS A C 1
ATOM 926 O O . LYS A 1 111 ? 12.090 5.858 -8.173 1.00 92.81 111 LYS A O 1
ATOM 931 N N . MET A 1 112 ? 11.999 6.191 -5.946 1.00 93.19 112 MET A N 1
ATOM 932 C CA . MET A 1 112 ? 13.242 5.468 -5.655 1.00 93.19 112 MET A CA 1
ATOM 933 C C . MET A 1 112 ? 13.121 3.982 -6.004 1.00 93.19 112 MET A C 1
ATOM 935 O O . MET A 1 112 ? 13.981 3.446 -6.700 1.00 93.19 112 MET A O 1
ATOM 939 N N . LEU A 1 113 ? 12.035 3.325 -5.584 1.00 93.88 113 LEU A N 1
ATOM 940 C CA . LEU A 1 113 ? 11.807 1.906 -5.876 1.00 93.88 113 LEU A CA 1
ATOM 941 C C . LEU A 1 113 ? 11.642 1.641 -7.375 1.00 93.88 113 LEU A C 1
ATOM 943 O O . LEU A 1 113 ? 12.160 0.650 -7.880 1.00 93.88 113 LEU A O 1
ATOM 947 N N . ILE A 1 114 ? 10.941 2.524 -8.087 1.00 91.94 114 ILE A N 1
ATOM 948 C CA . ILE A 1 114 ? 10.754 2.440 -9.538 1.00 91.94 114 ILE A CA 1
ATOM 949 C C . ILE A 1 114 ? 12.091 2.638 -10.264 1.00 91.94 114 ILE A C 1
ATOM 951 O O . ILE A 1 114 ? 12.408 1.864 -11.162 1.00 91.94 114 ILE A O 1
ATOM 955 N N . GLY A 1 115 ? 12.896 3.626 -9.861 1.00 90.44 115 GLY A N 1
ATOM 956 C CA . GLY A 1 115 ? 14.213 3.879 -10.455 1.00 90.44 115 GLY A CA 1
ATOM 957 C C . GLY A 1 115 ? 15.214 2.741 -10.230 1.00 90.44 115 GLY A C 1
ATOM 958 O O . GLY A 1 115 ? 16.032 2.463 -11.103 1.00 90.44 115 GLY A O 1
ATOM 959 N N . ALA A 1 116 ? 15.121 2.048 -9.092 1.00 91.94 116 ALA A N 1
ATOM 960 C CA . ALA A 1 116 ? 15.941 0.877 -8.785 1.00 91.94 116 ALA A CA 1
ATOM 961 C C . ALA A 1 116 ? 15.461 -0.413 -9.479 1.00 91.94 116 ALA A C 1
ATOM 963 O O . ALA A 1 116 ? 16.196 -1.400 -9.520 1.00 91.94 116 ALA A O 1
ATOM 964 N N . ASN A 1 117 ? 14.238 -0.434 -10.013 1.00 91.69 117 ASN A N 1
ATOM 965 C CA . ASN A 1 117 ? 13.626 -1.642 -10.547 1.00 91.69 117 ASN A CA 1
ATOM 966 C C . ASN A 1 117 ? 13.904 -1.786 -12.057 1.00 91.69 117 ASN A C 1
ATOM 968 O O . ASN A 1 117 ? 13.408 -0.986 -12.858 1.00 91.69 117 ASN A O 1
ATOM 972 N N . PRO A 1 118 ? 14.645 -2.828 -12.483 1.00 90.44 118 PRO A N 1
ATOM 973 C CA . PRO A 1 118 ? 15.074 -2.980 -13.872 1.00 90.44 118 PRO A CA 1
ATOM 974 C C . PRO A 1 118 ? 13.906 -3.124 -14.854 1.00 90.44 118 PRO A C 1
ATOM 976 O O . PR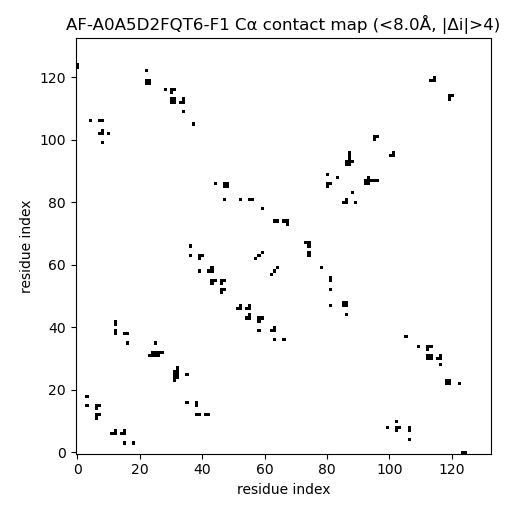O A 1 118 ? 14.054 -2.774 -16.021 1.00 90.44 118 PRO A O 1
ATOM 979 N N . LEU A 1 119 ? 12.731 -3.574 -14.401 1.00 90.06 119 LEU A N 1
ATOM 980 C CA . LEU A 1 119 ? 11.561 -3.744 -15.266 1.00 90.06 119 LEU A CA 1
ATOM 981 C C . LEU A 1 119 ? 10.974 -2.426 -15.765 1.00 90.06 119 LEU A C 1
ATOM 983 O O . LEU A 1 119 ? 10.270 -2.433 -16.777 1.00 90.06 119 LEU A O 1
ATOM 987 N N . PHE A 1 120 ? 11.279 -1.318 -15.089 1.00 87.38 120 PHE A N 1
ATOM 988 C CA . PHE A 1 120 ? 10.853 0.021 -15.479 1.00 87.38 120 PHE A CA 1
ATOM 989 C C . PHE A 1 120 ? 11.903 0.784 -16.295 1.00 87.38 120 PHE A C 1
ATOM 991 O O . PHE A 1 120 ? 11.588 1.842 -16.848 1.00 87.38 120 PHE A O 1
ATOM 998 N N . ARG A 1 121 ? 13.137 0.270 -16.387 1.00 82.12 121 ARG A N 1
ATOM 999 C CA . ARG A 1 121 ? 14.210 0.907 -17.157 1.00 82.12 121 ARG A CA 1
ATOM 1000 C C . ARG A 1 121 ? 13.759 1.097 -18.608 1.00 82.12 121 ARG A C 1
ATOM 1002 O O . ARG A 1 121 ? 13.170 0.194 -19.190 1.00 82.12 121 ARG A O 1
ATOM 1009 N N . ASP A 1 122 ? 13.972 2.298 -19.142 1.00 76.62 122 ASP A N 1
ATOM 1010 C CA . ASP A 1 122 ? 13.631 2.717 -20.513 1.00 76.62 122 ASP A CA 1
ATOM 1011 C C . ASP A 1 122 ? 12.139 2.649 -20.902 1.00 76.62 122 ASP A C 1
ATOM 1013 O O . ASP A 1 122 ? 11.779 3.002 -22.021 1.00 76.62 122 ASP A O 1
ATOM 1017 N N . LYS A 1 123 ? 11.239 2.274 -19.980 1.00 75.69 123 LYS A N 1
ATOM 1018 C CA . LYS A 1 123 ? 9.786 2.166 -20.235 1.00 75.69 123 LYS A CA 1
ATOM 1019 C C . LYS A 1 123 ? 8.963 3.337 -19.697 1.00 75.69 123 LYS A C 1
ATOM 1021 O O . LYS A 1 123 ? 7.771 3.437 -19.972 1.00 75.69 123 LYS A O 1
ATOM 1026 N N . LEU A 1 124 ? 9.572 4.203 -18.887 1.00 70.94 124 LEU A N 1
ATOM 1027 C CA . LEU A 1 124 ? 8.885 5.322 -18.225 1.00 70.94 124 LEU A CA 1
ATOM 1028 C C . LEU A 1 124 ? 8.977 6.652 -18.981 1.00 70.94 124 LEU A C 1
ATOM 1030 O O . LEU A 1 124 ? 8.247 7.600 -18.649 1.00 70.94 124 LEU A O 1
ATOM 1034 N N . ALA A 1 125 ? 9.899 6.730 -19.940 1.00 64.88 125 ALA A N 1
ATOM 1035 C CA . ALA A 1 125 ? 10.030 7.839 -20.869 1.00 64.88 125 ALA A CA 1
ATOM 1036 C C . ALA A 1 125 ? 9.100 7.591 -22.061 1.00 64.88 125 ALA A C 1
ATOM 1038 O O . ALA A 1 125 ? 9.035 6.479 -22.580 1.00 64.88 125 ALA A O 1
ATOM 1039 N N . PHE A 1 126 ? 8.369 8.622 -22.487 1.00 58.72 126 PHE A N 1
ATOM 1040 C CA . PHE A 1 126 ? 7.653 8.544 -23.757 1.00 58.72 126 PHE A CA 1
ATOM 1041 C C . PHE A 1 126 ? 8.675 8.338 -24.884 1.00 58.72 126 PHE A C 1
ATOM 1043 O O . PHE A 1 126 ? 9.725 8.989 -24.848 1.00 58.72 126 PHE A O 1
ATOM 1050 N N . PRO A 1 127 ? 8.397 7.473 -25.877 1.00 58.38 127 PRO A N 1
ATOM 1051 C CA . PRO A 1 127 ? 9.259 7.379 -27.040 1.00 58.38 127 PRO A CA 1
ATOM 1052 C C . PRO A 1 127 ? 9.366 8.761 -27.686 1.00 58.38 127 PRO A C 1
ATOM 1054 O O . PRO A 1 127 ? 8.356 9.415 -27.951 1.00 58.38 127 PRO A O 1
ATOM 1057 N N . ALA A 1 128 ? 10.595 9.221 -27.918 1.00 58.41 128 ALA A N 1
ATOM 1058 C CA . ALA A 1 128 ? 10.817 10.396 -28.742 1.00 58.41 128 ALA A CA 1
ATOM 1059 C C . ALA A 1 128 ? 10.383 10.034 -30.166 1.00 58.41 128 ALA A C 1
ATOM 1061 O O . ALA A 1 128 ? 11.001 9.177 -30.801 1.00 58.41 128 ALA A O 1
ATOM 1062 N N . PHE A 1 129 ? 9.310 10.652 -30.661 1.00 60.75 129 PHE A N 1
ATOM 1063 C CA . PHE A 1 129 ? 8.966 10.554 -32.073 1.00 60.75 129 PHE A CA 1
ATOM 1064 C C . PHE A 1 129 ? 10.112 11.185 -32.864 1.00 60.75 129 PHE A C 1
ATOM 1066 O O . PHE A 1 129 ? 10.288 12.403 -32.857 1.00 60.75 129 PHE A O 1
ATOM 1073 N N . LYS A 1 130 ? 10.933 10.352 -33.509 1.00 50.97 130 LYS A N 1
ATOM 1074 C CA . LYS A 1 130 ? 11.877 10.835 -34.512 1.00 50.97 130 LYS A CA 1
ATOM 1075 C C . LYS A 1 130 ? 11.044 11.313 -35.695 1.00 50.97 130 LYS A C 1
ATOM 1077 O O . LYS A 1 130 ? 10.456 10.502 -36.401 1.00 50.97 130 LYS A O 1
ATOM 1082 N N . ILE A 1 131 ? 10.964 12.628 -35.872 1.00 51.91 131 ILE A N 1
ATOM 1083 C CA . ILE A 1 131 ? 10.455 13.221 -37.105 1.00 51.91 131 ILE A CA 1
ATOM 1084 C C . ILE A 1 131 ? 11.508 12.907 -38.171 1.00 51.91 131 ILE A C 1
ATOM 1086 O O . ILE A 1 131 ? 12.631 13.406 -38.101 1.00 51.91 131 ILE A O 1
ATOM 1090 N N . HIS A 1 132 ? 11.188 12.000 -39.092 1.00 55.84 132 HIS A N 1
ATOM 1091 C CA . HIS A 1 132 ? 11.968 11.822 -40.310 1.00 55.84 132 HIS A CA 1
ATOM 1092 C C . HIS A 1 132 ? 11.534 12.924 -41.279 1.00 55.84 132 HIS A C 1
ATOM 1094 O O . HIS A 1 132 ? 10.425 12.864 -41.806 1.00 55.84 132 HIS A O 1
ATOM 1100 N N . ASN A 1 133 ? 12.379 13.950 -41.413 1.00 52.88 133 ASN A N 1
ATOM 1101 C CA . ASN A 1 133 ? 12.314 14.921 -42.506 1.00 52.88 133 ASN A CA 1
ATOM 1102 C C . ASN A 1 133 ? 13.051 14.369 -43.724 1.00 52.88 133 ASN A C 1
ATOM 1104 O O . ASN A 1 133 ? 14.103 13.720 -43.505 1.00 52.88 133 ASN A O 1
#

Sequence (133 aa):
MKHFEDQVQAGEWDEVKRYLCGFTKVEDNPCSTKIFFEIRKQKYLKALNRQDRAKAVEILVKDLKVFASLNKEHFKEITQLLTLDNFRQNKQLSKYSDKKSARNIMLVELKMLIGANPLFRDKLAFPAFKIHN

Nearest PDB structures (foldseek):
  5nqs-assembly2_B  TM=9.644E-01  e=1.291E-12  Arabidopsis thaliana
  4zhe-assembly1_C  TM=9.655E-01  e=1.658E-12  Oryza sativa Japonica Group
  5c6v-assembly1_D  TM=9.674E-01  e=2.130E-12  Oryza sativa
  4zhe-assembly1_B  TM=9.562E-01  e=2.130E-12  Oryza sativa Japonica Group
  5jgc-assembly1_A  TM=9.635E-01  e=3.693E-12  Oryza sativa

Foldseek 3Di:
DVVLLVCLQVLVLVVNVVVCVVQDDCPRDPLSVVLQQVSLLSQLLVCVVVVVLVSNVVSLVPRVVVCCVVPVVVNVLSVCCSVDNHSCVPPVCVPVPDPNVVSVVSSVSNVVSLVPDPSNPPVVDDPDPPPDD

InterPro domains:
  IPR006595 CTLH, C-terminal LisH motif [PS50897] (1-55)
  IPR006595 CTLH, C-terminal LisH motif [SM00668] (1-55)
  IPR027728 Topless family [PTHR44083] (1-131)
  IPR054080 TPR1-like, CTLH-containing domain [PF21889] (1-124)